Protein AF-A0A382Z316-F1 (afdb_monomer_lite)

Secondary structure (DSSP, 8-state):
---------PPPSEEEEEE-TT--EEEEETTTTEEEEE-TT--EEEEEE-TTS-B-TTSSBTTHHHHTT-

InterPro domains:
  IPR001258 NHL repeat [PF01436] (12-38)
  IPR001258 NHL repeat [PS51125] (10-41)
  IPR011042 Six-bladed beta-propeller, TolB-like [G3DSA:2.120.10.30] (6-65)

Sequence (70 aa):
MSSKLYNSVEVYYPLDVATDSSGNVYVMEYHNNRIKVFNSSGAYLRSFGGYGYGCTSNGRPATWRYARQF

Organism: NCBI:txid408172

Structure (mmCIF, N/CA/C/O backbone):
data_AF-A0A382Z316-F1
#
_entry.id   AF-A0A382Z316-F1
#
loop_
_atom_site.group_PDB
_atom_site.id
_atom_site.type_symbol
_atom_site.label_atom_id
_atom_site.label_alt_id
_atom_site.label_comp_id
_atom_site.label_asym_id
_atom_site.label_entity_id
_atom_site.label_seq_id
_atom_site.pdbx_PDB_ins_code
_atom_site.Cartn_x
_atom_site.Cartn_y
_atom_site.Cartn_z
_atom_s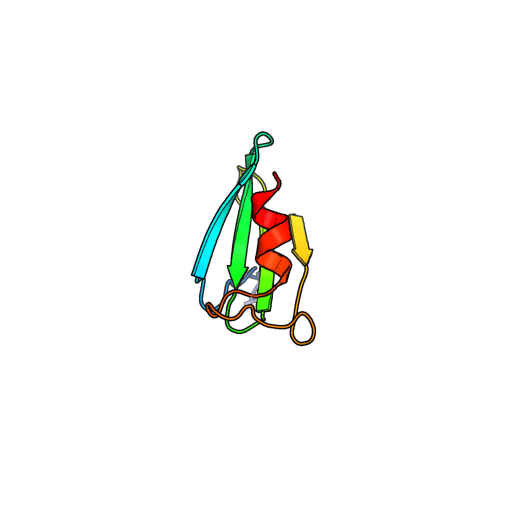ite.occupancy
_atom_site.B_iso_or_equiv
_atom_site.auth_seq_id
_atom_site.auth_comp_id
_atom_site.auth_asym_id
_atom_site.auth_atom_id
_atom_site.pdbx_PDB_model_num
ATOM 1 N N . MET A 1 1 ? 20.250 6.523 25.937 1.00 48.94 1 MET A N 1
ATOM 2 C CA . MET A 1 1 ? 18.808 6.625 25.621 1.00 48.94 1 MET A CA 1
ATOM 3 C C . MET A 1 1 ? 18.519 5.635 24.506 1.00 48.94 1 MET A C 1
ATOM 5 O O . MET A 1 1 ? 19.101 5.766 23.441 1.00 48.94 1 MET A O 1
ATOM 9 N N . SER A 1 2 ? 17.752 4.582 24.791 1.00 45.66 2 SER A N 1
ATOM 10 C CA . SER A 1 2 ? 17.439 3.517 23.829 1.00 45.66 2 SER A CA 1
ATOM 11 C C . SER A 1 2 ? 16.466 4.065 22.783 1.00 45.66 2 SER A C 1
ATOM 13 O O . SER A 1 2 ? 15.313 4.354 23.106 1.00 45.66 2 SER A O 1
ATOM 15 N N . SER A 1 3 ? 16.932 4.275 21.550 1.00 50.28 3 SER A N 1
ATOM 16 C CA . SER A 1 3 ? 16.049 4.550 20.421 1.00 50.28 3 SER A CA 1
ATOM 17 C C . SER A 1 3 ? 15.287 3.263 20.123 1.00 50.28 3 SER A C 1
ATOM 19 O O . SER A 1 3 ? 15.823 2.309 19.564 1.00 50.28 3 SER A O 1
ATOM 21 N N . LYS A 1 4 ? 14.020 3.209 20.542 1.00 52.19 4 LYS A N 1
ATOM 22 C CA . LYS A 1 4 ? 13.086 2.210 20.024 1.00 52.19 4 LYS A CA 1
ATOM 23 C C . LYS A 1 4 ? 13.083 2.370 18.507 1.00 52.19 4 LYS A C 1
ATOM 25 O O . LYS A 1 4 ? 12.594 3.378 18.003 1.00 52.19 4 LYS A O 1
ATOM 30 N N . LEU A 1 5 ? 13.666 1.407 17.799 1.00 54.97 5 LEU A N 1
ATOM 31 C CA . LEU A 1 5 ? 13.514 1.272 16.359 1.00 54.97 5 LEU A CA 1
ATOM 32 C C . LEU A 1 5 ? 12.034 0.966 16.118 1.00 54.97 5 LEU A C 1
ATOM 34 O O . LEU A 1 5 ? 11.610 -0.187 16.173 1.00 54.97 5 LEU A O 1
ATOM 38 N N . TYR A 1 6 ? 11.214 2.002 15.944 1.00 46.12 6 TYR A N 1
ATOM 39 C CA . TYR A 1 6 ? 9.910 1.813 15.332 1.00 46.12 6 TYR A CA 1
ATOM 40 C C . TYR A 1 6 ? 10.207 1.326 13.921 1.00 46.12 6 TYR A C 1
ATOM 42 O O . TYR A 1 6 ? 10.738 2.079 13.112 1.00 46.12 6 TYR A O 1
ATOM 50 N N . ASN A 1 7 ? 9.918 0.055 13.644 1.00 52.31 7 ASN A N 1
ATOM 51 C CA . ASN A 1 7 ? 9.812 -0.430 12.275 1.00 52.31 7 ASN A CA 1
ATOM 52 C C . ASN A 1 7 ? 8.648 0.334 11.627 1.00 52.31 7 ASN A C 1
ATOM 54 O O . ASN A 1 7 ? 7.498 -0.101 11.681 1.00 52.31 7 ASN A O 1
ATOM 58 N N . SER A 1 8 ? 8.931 1.526 11.101 1.00 64.50 8 SER A N 1
ATOM 59 C CA . SER A 1 8 ? 7.988 2.322 10.332 1.00 64.50 8 SER A CA 1
ATOM 60 C C . SER A 1 8 ? 7.662 1.548 9.061 1.00 64.50 8 SER A C 1
ATOM 62 O O . SER A 1 8 ? 8.537 1.106 8.316 1.00 64.50 8 SER A O 1
ATOM 64 N N . VAL A 1 9 ? 6.373 1.350 8.792 1.00 77.31 9 VAL A N 1
ATOM 65 C CA . VAL A 1 9 ? 5.942 0.789 7.511 1.00 77.31 9 VAL A CA 1
ATOM 66 C C . VAL A 1 9 ? 5.956 1.925 6.492 1.00 77.31 9 VAL A C 1
ATOM 68 O O . VAL A 1 9 ? 4.931 2.528 6.199 1.00 77.31 9 VAL A O 1
ATOM 71 N N . GLU A 1 10 ? 7.136 2.238 5.961 1.00 81.56 10 GLU A N 1
ATOM 72 C CA . GLU A 1 10 ? 7.326 3.380 5.055 1.00 81.56 10 GLU A CA 1
ATOM 73 C C . GLU A 1 10 ? 6.766 3.098 3.666 1.00 81.56 10 GLU A C 1
ATOM 75 O O . GLU A 1 10 ? 7.093 2.078 3.063 1.00 81.56 10 GLU A O 1
ATOM 80 N N . VAL A 1 11 ? 5.890 3.968 3.166 1.00 77.06 11 VAL A N 1
ATOM 81 C CA . VAL A 1 11 ? 5.316 3.875 1.818 1.00 77.06 11 VAL A CA 1
ATOM 82 C C . VAL A 1 11 ? 6.101 4.801 0.896 1.00 77.06 11 VAL A C 1
ATOM 84 O O . VAL A 1 11 ? 6.107 6.011 1.110 1.00 77.06 11 VAL A O 1
ATOM 87 N N . TYR A 1 12 ? 6.733 4.254 -0.141 1.00 80.88 12 TYR A N 1
ATOM 88 C CA . TYR A 1 12 ? 7.559 5.048 -1.057 1.00 80.88 12 TYR A CA 1
ATOM 89 C C . TYR A 1 12 ? 6.849 5.316 -2.382 1.00 80.88 12 TYR A C 1
ATOM 91 O O . TYR A 1 12 ? 6.486 4.380 -3.098 1.00 80.88 12 TYR A O 1
ATOM 99 N N . TYR A 1 13 ? 6.718 6.601 -2.731 1.00 82.94 13 TYR A N 1
ATOM 100 C CA . TYR A 1 13 ? 6.079 7.074 -3.965 1.00 82.94 13 TYR A CA 1
ATOM 101 C C . TYR A 1 13 ? 4.692 6.439 -4.186 1.00 82.94 13 TYR A C 1
ATOM 103 O O . TYR A 1 13 ? 4.525 5.630 -5.109 1.00 82.94 13 TYR A O 1
ATOM 111 N N . PRO A 1 14 ? 3.707 6.754 -3.319 1.00 84.50 14 PRO A N 1
ATOM 112 C CA . PRO A 1 14 ? 2.353 6.249 -3.475 1.00 84.50 14 PRO A CA 1
ATOM 113 C C . PRO A 1 14 ? 1.747 6.787 -4.774 1.00 84.50 14 PRO A C 1
ATOM 115 O O . PRO A 1 14 ? 1.738 7.994 -5.005 1.00 84.50 14 PRO A O 1
ATOM 118 N N . LEU A 1 15 ? 1.246 5.892 -5.620 1.00 82.94 15 LEU A N 1
ATOM 119 C CA . LEU A 1 15 ? 0.615 6.267 -6.891 1.00 82.94 15 LEU A CA 1
ATOM 120 C C . LEU A 1 15 ? -0.904 6.162 -6.874 1.00 82.94 15 LEU A C 1
ATOM 122 O O . LEU A 1 15 ? -1.572 6.897 -7.596 1.00 82.94 15 LEU A O 1
ATOM 126 N N . ASP A 1 16 ? -1.443 5.197 -6.135 1.00 83.56 16 ASP A N 1
ATOM 127 C CA . ASP A 1 16 ? -2.880 4.943 -6.087 1.00 83.56 16 ASP A CA 1
ATOM 128 C C . ASP A 1 16 ? -3.247 4.258 -4.767 1.00 83.56 16 ASP A C 1
ATOM 130 O O . ASP A 1 16 ? -2.399 3.634 -4.111 1.00 83.56 16 ASP A O 1
ATOM 134 N N . VAL A 1 17 ? -4.522 4.370 -4.403 1.00 88.81 17 VAL A N 1
ATOM 135 C CA . VAL A 1 17 ? -5.112 3.735 -3.226 1.00 88.81 17 VAL A CA 1
ATOM 136 C C . VAL A 1 17 ? -6.483 3.157 -3.571 1.00 88.81 17 VAL A C 1
ATOM 138 O O . VAL A 1 17 ? -7.248 3.750 -4.327 1.00 88.81 17 VAL A O 1
ATOM 141 N N . ALA A 1 18 ? -6.795 1.984 -3.028 1.00 89.19 18 ALA A N 1
ATOM 142 C CA . ALA A 1 18 ? -8.105 1.350 -3.146 1.00 89.19 18 ALA A CA 1
ATOM 143 C C . ALA A 1 18 ? -8.525 0.734 -1.810 1.0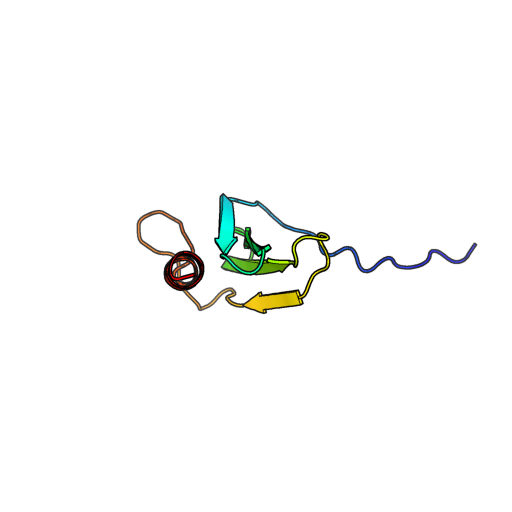0 89.19 18 ALA A C 1
ATOM 145 O O . ALA A 1 18 ? -7.685 0.477 -0.946 1.00 89.19 18 ALA A O 1
ATOM 146 N N . THR A 1 19 ? -9.820 0.485 -1.650 1.00 90.75 19 THR A N 1
ATOM 147 C CA . THR A 1 19 ? -10.387 -0.154 -0.461 1.00 90.75 19 THR A CA 1
ATOM 148 C C . THR A 1 19 ? -11.337 -1.268 -0.859 1.00 90.75 19 THR A C 1
ATOM 150 O O . THR A 1 19 ? -12.069 -1.094 -1.830 1.00 90.75 19 THR A O 1
ATOM 153 N N . ASP A 1 20 ? -11.366 -2.358 -0.093 1.00 88.69 20 ASP A N 1
ATOM 154 C CA . ASP A 1 20 ? -12.358 -3.425 -0.268 1.00 88.69 20 ASP A CA 1
ATOM 155 C C . ASP A 1 20 ? -13.533 -3.303 0.719 1.00 88.69 20 ASP A C 1
ATOM 157 O O . ASP A 1 20 ? -13.507 -2.519 1.672 1.00 88.69 20 ASP A O 1
ATOM 161 N N . SER A 1 21 ? -14.574 -4.110 0.503 1.00 90.50 21 SER A N 1
ATOM 162 C CA . SER A 1 21 ? -15.760 -4.171 1.377 1.00 90.50 21 SER A CA 1
ATOM 163 C C . SER A 1 21 ? -15.475 -4.633 2.814 1.00 90.50 21 SER A C 1
ATOM 165 O O . SER A 1 21 ? -16.292 -4.403 3.704 1.00 90.50 21 SER A O 1
ATOM 167 N N . SER A 1 22 ? -14.316 -5.253 3.064 1.00 91.38 22 SER A N 1
ATOM 168 C CA . SER A 1 22 ? -13.860 -5.647 4.404 1.00 91.38 22 SER A CA 1
ATOM 169 C C . SER A 1 22 ? -13.096 -4.527 5.123 1.00 91.38 22 SER A C 1
ATOM 171 O O . SER A 1 22 ? -12.665 -4.706 6.262 1.00 91.38 22 SER A O 1
ATOM 173 N N . GLY A 1 23 ? -12.928 -3.368 4.479 1.00 90.88 23 GLY A N 1
ATOM 174 C CA . GLY A 1 23 ? -12.218 -2.221 5.032 1.00 90.88 23 GLY A CA 1
ATOM 175 C C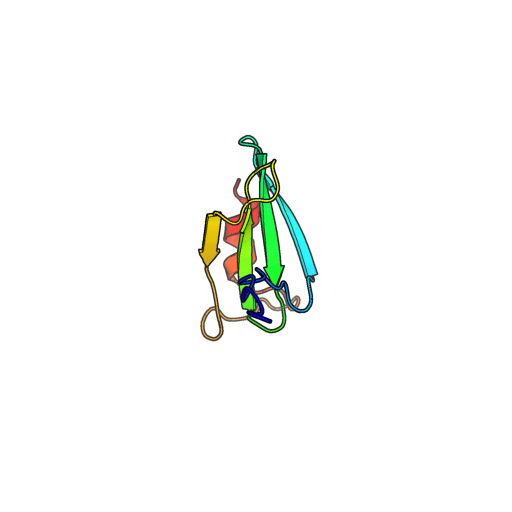 . GLY A 1 23 ? -10.697 -2.336 4.946 1.00 90.88 23 GLY A C 1
ATOM 176 O O . GLY A 1 23 ? -10.003 -1.607 5.657 1.00 90.88 23 GLY A O 1
ATOM 177 N N . ASN A 1 24 ? -10.153 -3.225 4.109 1.00 92.88 24 ASN A N 1
ATOM 178 C CA . ASN A 1 24 ? -8.718 -3.230 3.847 1.00 92.88 24 ASN A CA 1
ATOM 179 C C . ASN A 1 24 ? -8.355 -2.093 2.890 1.00 92.88 24 ASN A C 1
ATOM 181 O O . ASN A 1 24 ? -9.069 -1.830 1.925 1.00 92.88 24 ASN A O 1
ATOM 185 N N . VAL A 1 25 ? -7.214 -1.455 3.134 1.00 92.00 25 VAL A N 1
ATOM 186 C CA . VAL A 1 25 ? -6.664 -0.358 2.335 1.00 92.00 25 VAL A CA 1
ATOM 187 C C . VAL A 1 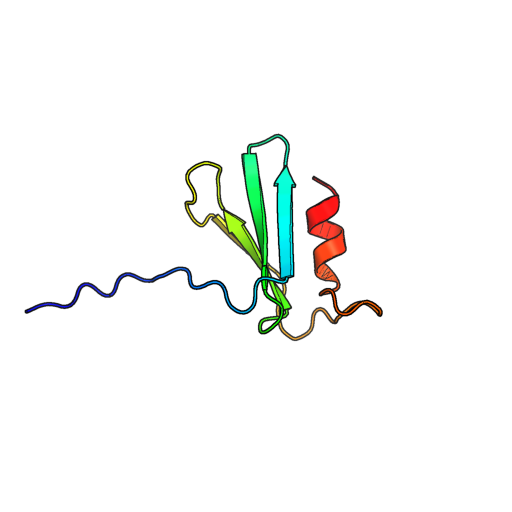25 ? -5.447 -0.861 1.568 1.00 92.00 25 VAL A C 1
ATOM 189 O O . VAL A 1 25 ? -4.477 -1.326 2.162 1.00 92.00 25 VAL A O 1
ATOM 192 N N . TYR A 1 26 ? -5.477 -0.738 0.247 1.00 90.62 26 TYR A N 1
ATOM 193 C CA . TYR A 1 26 ? -4.429 -1.169 -0.671 1.00 90.62 26 TYR A CA 1
ATOM 194 C C . TYR A 1 26 ? -3.707 0.062 -1.207 1.00 90.62 26 TYR A C 1
ATOM 196 O O . TYR A 1 26 ? -4.307 0.860 -1.918 1.00 90.62 26 TYR A O 1
ATOM 204 N N . VAL A 1 27 ? -2.423 0.216 -0.893 1.00 89.62 27 VAL A N 1
ATOM 205 C CA . VAL A 1 27 ? -1.596 1.348 -1.332 1.00 89.62 27 VAL A CA 1
ATOM 206 C C . VAL A 1 27 ? -0.541 0.864 -2.313 1.00 89.62 27 VAL A C 1
ATOM 208 O O . VAL A 1 27 ? 0.202 -0.076 -2.025 1.00 89.62 27 VAL A O 1
ATOM 211 N N . MET A 1 28 ? -0.465 1.513 -3.471 1.00 85.88 28 MET A N 1
ATOM 212 C CA . MET A 1 28 ? 0.466 1.158 -4.535 1.00 85.88 28 MET A CA 1
ATOM 213 C C . MET A 1 28 ? 1.764 1.966 -4.440 1.00 85.88 28 MET A C 1
ATOM 215 O O . MET A 1 28 ? 1.741 3.186 -4.574 1.00 85.88 28 MET A O 1
ATOM 219 N N . GLU A 1 29 ? 2.896 1.284 -4.271 1.00 85.75 29 GLU A N 1
ATOM 220 C CA . GLU A 1 29 ? 4.246 1.857 -4.264 1.00 85.75 29 GLU A CA 1
ATOM 221 C C . GLU A 1 29 ? 4.878 1.749 -5.657 1.00 85.75 29 GLU A C 1
ATOM 223 O O . GLU A 1 29 ? 5.157 0.640 -6.128 1.00 85.75 29 GLU A O 1
ATOM 228 N N . TYR A 1 30 ? 5.159 2.884 -6.305 1.00 74.12 30 TYR A N 1
ATOM 229 C CA . TYR A 1 30 ? 5.822 2.891 -7.616 1.00 74.12 30 TYR A CA 1
ATOM 230 C C . TYR A 1 30 ? 7.254 2.388 -7.537 1.00 74.12 30 TYR A C 1
ATOM 232 O O . TYR A 1 30 ? 7.646 1.467 -8.247 1.00 74.12 30 TYR A O 1
ATOM 240 N N . HIS A 1 31 ? 8.031 2.977 -6.627 1.00 75.06 31 HIS A N 1
ATOM 241 C CA . HIS A 1 31 ? 9.466 2.741 -6.565 1.00 75.06 31 HIS A CA 1
ATOM 242 C C . HIS A 1 31 ? 9.798 1.288 -6.238 1.00 75.06 31 HIS A C 1
ATOM 244 O O . HIS A 1 31 ? 10.829 0.785 -6.651 1.00 75.06 31 HIS A O 1
ATOM 250 N N . ASN A 1 32 ? 8.921 0.595 -5.516 1.00 74.94 32 ASN A N 1
ATOM 251 C CA . ASN A 1 32 ? 9.130 -0.804 -5.163 1.00 74.94 32 ASN A CA 1
ATOM 252 C C . ASN A 1 32 ? 8.268 -1.758 -6.003 1.00 74.94 32 ASN A C 1
ATOM 254 O O . ASN A 1 32 ? 8.331 -2.964 -5.780 1.00 74.94 32 ASN A O 1
ATOM 258 N N . ASN A 1 33 ? 7.471 -1.241 -6.953 1.00 79.81 33 ASN A N 1
ATOM 259 C CA . ASN A 1 33 ? 6.495 -1.994 -7.752 1.00 79.81 33 ASN A CA 1
ATOM 260 C C . ASN A 1 33 ? 5.629 -2.946 -6.908 1.00 79.81 33 ASN A C 1
ATOM 262 O O . ASN A 1 33 ? 5.343 -4.082 -7.298 1.00 79.81 33 ASN A O 1
ATOM 266 N N . ARG A 1 34 ? 5.237 -2.494 -5.716 1.00 84.19 34 ARG A N 1
ATOM 267 C CA . ARG A 1 34 ? 4.614 -3.320 -4.678 1.00 84.19 34 ARG A CA 1
ATOM 268 C C . ARG A 1 34 ? 3.305 -2.699 -4.222 1.00 84.19 34 ARG A C 1
ATOM 270 O O . ARG A 1 34 ? 3.140 -1.487 -4.251 1.00 84.19 34 ARG A O 1
ATOM 277 N N . ILE A 1 35 ? 2.382 -3.532 -3.768 1.00 86.62 35 ILE A N 1
ATOM 278 C CA . ILE A 1 35 ? 1.152 -3.109 -3.108 1.00 86.62 35 ILE A CA 1
ATOM 279 C C . ILE A 1 35 ? 1.266 -3.469 -1.633 1.00 86.62 35 ILE A C 1
ATOM 281 O O . ILE A 1 35 ? 1.589 -4.608 -1.289 1.00 86.62 35 ILE A O 1
ATOM 285 N N . LYS A 1 36 ? 1.008 -2.500 -0.760 1.00 89.44 36 LYS A N 1
ATOM 286 C CA . LYS A 1 36 ? 0.867 -2.711 0.680 1.00 89.44 36 LYS A CA 1
ATOM 287 C C . LYS A 1 36 ? -0.602 -2.742 1.054 1.00 89.44 36 LYS A C 1
ATOM 289 O O . LYS A 1 36 ? -1.380 -1.949 0.539 1.00 89.44 36 LYS A O 1
ATOM 294 N N . VAL A 1 37 ? -0.956 -3.638 1.963 1.00 90.69 37 VAL A N 1
ATOM 295 C CA . VAL A 1 37 ? -2.312 -3.796 2.479 1.00 90.69 37 VAL A CA 1
ATOM 296 C C . VAL A 1 37 ? -2.321 -3.456 3.957 1.00 90.69 37 VAL A C 1
ATOM 298 O O . VAL A 1 37 ? -1.495 -3.963 4.721 1.00 90.69 37 VAL A O 1
ATOM 301 N N . PHE A 1 38 ? -3.279 -2.633 4.346 1.00 92.88 38 PHE A N 1
ATOM 302 C CA . PHE A 1 38 ? -3.547 -2.231 5.716 1.00 92.88 38 PHE A CA 1
ATOM 303 C C . PHE A 1 38 ? -4.992 -2.578 6.070 1.00 92.88 38 PHE A C 1
ATOM 305 O O . PHE A 1 38 ? -5.823 -2.715 5.177 1.00 92.88 38 PHE A O 1
ATOM 312 N N . ASN A 1 39 ? -5.307 -2.718 7.354 1.00 93.31 39 ASN A N 1
ATOM 313 C CA . ASN A 1 39 ? -6.700 -2.764 7.798 1.00 93.31 39 ASN A CA 1
ATOM 314 C C . ASN A 1 39 ? -7.277 -1.344 7.944 1.00 93.31 39 ASN A C 1
ATOM 316 O O . ASN A 1 39 ? -6.561 -0.348 7.821 1.00 93.31 39 ASN A O 1
ATOM 320 N N . SER A 1 40 ? -8.564 -1.255 8.274 1.00 91.75 40 SER A N 1
ATOM 321 C CA . SER A 1 40 ? -9.274 0.014 8.489 1.00 91.75 40 SER A CA 1
ATOM 322 C C 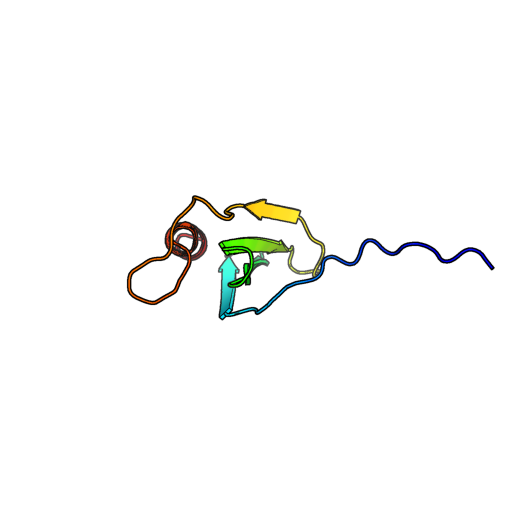. SER A 1 40 ? -8.709 0.858 9.639 1.00 91.75 40 SER A C 1
ATOM 324 O O . SER A 1 40 ? -8.915 2.067 9.674 1.00 91.75 40 SER A O 1
ATOM 326 N N . SER A 1 41 ? -7.962 0.248 10.563 1.00 92.25 41 SER A N 1
ATOM 327 C CA . SER A 1 41 ? -7.241 0.939 11.640 1.00 92.25 41 SER A CA 1
ATOM 328 C C . SER A 1 41 ? -5.839 1.415 11.230 1.00 92.25 41 SER A C 1
ATOM 330 O O . SER A 1 41 ? -5.105 1.931 12.069 1.00 92.25 41 SER A O 1
ATOM 332 N N . GLY A 1 42 ? -5.437 1.221 9.970 1.00 88.12 42 GLY A N 1
ATOM 333 C CA . GLY A 1 42 ? -4.113 1.587 9.459 1.00 88.12 42 GLY A CA 1
ATOM 334 C C . GLY A 1 42 ? -2.992 0.617 9.847 1.00 88.12 42 GLY A C 1
ATOM 335 O O . GLY A 1 42 ? -1.822 0.895 9.581 1.00 88.12 42 GLY A O 1
ATOM 336 N N . ALA A 1 43 ? -3.308 -0.531 10.452 1.00 91.44 43 ALA A N 1
ATOM 337 C CA . ALA A 1 43 ? -2.311 -1.545 10.768 1.00 91.44 43 ALA A CA 1
ATOM 338 C C . ALA A 1 43 ? -1.899 -2.291 9.496 1.00 91.44 43 ALA A C 1
ATOM 340 O O . ALA A 1 43 ? -2.745 -2.757 8.732 1.00 91.44 43 ALA A O 1
ATOM 341 N N . TYR A 1 44 ? -0.591 -2.422 9.278 1.00 90.88 44 TYR A N 1
ATOM 342 C CA . TYR A 1 44 ? -0.051 -3.175 8.151 1.00 90.88 44 TYR A CA 1
ATOM 343 C C . TYR A 1 44 ? -0.398 -4.658 8.275 1.00 90.88 44 TYR A C 1
ATOM 345 O O . TYR A 1 44 ? -0.103 -5.291 9.286 1.00 90.88 44 TYR A O 1
ATOM 353 N N . LEU A 1 45 ? -0.997 -5.205 7.221 1.00 90.94 45 LEU A N 1
ATOM 354 C CA . LEU A 1 45 ? -1.364 -6.613 7.140 1.00 90.94 45 LEU A CA 1
ATOM 355 C C . LEU A 1 45 ? -0.324 -7.400 6.346 1.00 90.94 45 LEU A C 1
ATOM 357 O O . LEU A 1 45 ? 0.200 -8.405 6.819 1.00 90.94 45 LEU A O 1
ATOM 361 N N . ARG A 1 46 ? -0.042 -6.963 5.114 1.00 89.25 46 ARG A N 1
ATOM 362 C CA . ARG A 1 46 ? 0.864 -7.656 4.186 1.00 89.25 46 ARG A CA 1
ATOM 363 C C . ARG A 1 46 ? 1.263 -6.765 3.019 1.00 89.25 46 ARG A C 1
ATOM 365 O O . ARG A 1 46 ? 0.698 -5.696 2.811 1.00 89.25 46 ARG A O 1
ATOM 372 N N . SER A 1 47 ? 2.200 -7.235 2.207 1.00 87.19 47 SER A N 1
ATOM 373 C CA . SER A 1 47 ? 2.506 -6.637 0.912 1.00 87.19 47 SER A CA 1
ATOM 374 C C . SER A 1 47 ? 2.786 -7.712 -0.125 1.00 87.19 47 SER A C 1
ATOM 376 O O . SER A 1 47 ? 3.181 -8.824 0.219 1.00 87.19 47 SER A O 1
ATOM 378 N N . PHE A 1 48 ? 2.537 -7.389 -1.389 1.00 84.50 48 PHE A N 1
ATOM 379 C CA . PHE A 1 48 ? 2.767 -8.287 -2.516 1.00 84.50 48 PHE A CA 1
ATOM 380 C C . PHE A 1 48 ? 3.122 -7.496 -3.776 1.00 84.50 48 PHE A C 1
ATOM 382 O O . PHE A 1 48 ? 2.797 -6.315 -3.901 1.00 84.50 48 PHE A O 1
ATOM 389 N N . GLY A 1 49 ? 3.810 -8.144 -4.714 1.00 79.19 49 GLY A N 1
ATOM 390 C CA . GLY A 1 49 ? 4.490 -7.471 -5.820 1.00 79.19 49 GLY A CA 1
ATOM 391 C C . GLY A 1 49 ? 5.959 -7.187 -5.510 1.00 79.19 49 GLY A C 1
ATOM 392 O O . GLY A 1 49 ? 6.503 -7.682 -4.525 1.00 79.19 49 GLY A O 1
ATOM 393 N N . GLY A 1 50 ? 6.610 -6.417 -6.372 1.00 73.56 50 GLY A N 1
ATOM 394 C CA . GLY A 1 50 ? 8.050 -6.192 -6.340 1.00 73.56 50 GLY A CA 1
ATOM 395 C C . GLY A 1 50 ? 8.636 -5.988 -7.735 1.00 73.56 50 GLY A C 1
ATOM 396 O O . GLY A 1 50 ? 7.981 -6.217 -8.757 1.00 73.56 50 GLY A O 1
ATOM 397 N N . TYR A 1 51 ? 9.909 -5.607 -7.787 1.00 67.31 51 TYR A N 1
ATOM 398 C CA . TYR A 1 51 ? 10.699 -5.709 -9.012 1.00 67.31 51 TYR A CA 1
ATOM 399 C C . TYR A 1 51 ? 10.625 -7.148 -9.556 1.00 67.31 51 TYR A C 1
ATOM 401 O O . TYR A 1 51 ? 10.906 -8.098 -8.833 1.00 67.31 51 TYR A O 1
ATOM 409 N N . GLY A 1 52 ? 10.180 -7.304 -10.807 1.00 60.97 52 GLY A N 1
ATOM 410 C CA . GLY A 1 52 ? 9.918 -8.606 -11.442 1.00 60.97 52 GLY A CA 1
ATOM 411 C C . GLY A 1 52 ? 8.447 -8.865 -11.787 1.00 60.97 52 GLY A C 1
ATOM 412 O O . GLY A 1 52 ? 8.172 -9.663 -12.675 1.00 60.97 52 GLY A O 1
ATOM 413 N N . TYR A 1 53 ? 7.501 -8.136 -11.183 1.00 61.06 53 TYR A N 1
ATOM 414 C CA . TYR A 1 53 ? 6.077 -8.242 -11.538 1.00 61.06 53 TYR A CA 1
ATOM 415 C C . TYR A 1 53 ? 5.664 -7.351 -12.724 1.00 61.06 53 TYR A C 1
ATOM 417 O O . TYR A 1 53 ? 4.507 -7.377 -13.132 1.00 61.06 53 TYR A O 1
ATOM 425 N N . GLY A 1 54 ? 6.605 -6.592 -13.298 1.00 59.03 54 GLY A N 1
ATOM 426 C CA . GLY A 1 54 ? 6.391 -5.721 -14.456 1.00 59.03 54 GLY A CA 1
ATOM 427 C C . GLY A 1 54 ? 5.496 -4.506 -14.179 1.00 59.03 54 GLY A C 1
ATOM 428 O O . GLY A 1 54 ? 4.719 -4.464 -13.223 1.00 59.03 54 GLY A O 1
ATOM 429 N N . CYS A 1 55 ? 5.594 -3.498 -15.043 1.00 59.50 55 CYS A N 1
ATOM 430 C CA . CYS A 1 55 ? 4.645 -2.394 -15.121 1.00 59.50 55 CYS A CA 1
ATOM 431 C C . CYS A 1 55 ? 3.759 -2.570 -16.362 1.00 59.50 55 CYS A C 1
ATOM 433 O O . CYS A 1 55 ? 4.199 -3.004 -17.423 1.00 59.50 55 CYS A O 1
ATOM 435 N N . THR A 1 56 ? 2.474 -2.271 -16.219 1.00 67.44 56 THR A N 1
ATOM 436 C CA . THR A 1 56 ? 1.555 -2.078 -17.342 1.00 67.44 56 THR A CA 1
ATOM 437 C C . THR A 1 56 ? 1.997 -0.876 -18.180 1.00 67.44 56 THR A C 1
ATOM 439 O O . THR A 1 56 ? 2.703 0.005 -17.687 1.00 67.44 56 THR A O 1
ATOM 442 N N . SER A 1 57 ? 1.510 -0.789 -19.422 1.00 64.94 57 SER A N 1
ATOM 443 C CA . SER A 1 57 ? 1.772 0.324 -20.353 1.00 64.94 57 SER A CA 1
ATOM 444 C C . SER A 1 57 ? 1.496 1.717 -19.774 1.00 64.94 57 SER A C 1
ATOM 446 O O . SER A 1 57 ? 2.050 2.701 -20.245 1.00 64.94 57 SER A O 1
ATOM 448 N N . ASN A 1 58 ? 0.657 1.802 -18.740 1.00 67.50 58 ASN A N 1
ATOM 449 C CA . ASN A 1 58 ? 0.236 3.055 -18.116 1.00 67.50 58 ASN A CA 1
ATOM 450 C C . ASN A 1 58 ? 1.063 3.384 -16.857 1.00 67.50 58 ASN A C 1
ATOM 452 O O . ASN A 1 58 ? 0.609 4.141 -16.004 1.00 67.50 58 ASN A O 1
ATOM 456 N N . GLY A 1 59 ? 2.228 2.750 -16.681 1.00 63.22 59 GLY A N 1
ATOM 457 C CA . GLY A 1 59 ? 3.134 2.984 -15.550 1.00 63.22 59 GLY A CA 1
ATOM 458 C C . GLY A 1 59 ? 2.685 2.369 -14.220 1.00 63.22 59 GLY A C 1
ATOM 459 O O . GLY A 1 59 ? 3.361 2.534 -13.209 1.00 63.22 59 GLY A O 1
ATOM 460 N N . ARG A 1 60 ? 1.563 1.636 -14.188 1.00 68.88 60 ARG A N 1
ATOM 461 C CA . ARG A 1 60 ? 1.092 0.943 -12.976 1.00 68.88 60 ARG A CA 1
ATOM 462 C C . ARG A 1 60 ? 1.738 -0.434 -12.869 1.00 68.88 60 ARG A C 1
ATOM 464 O O . ARG A 1 60 ? 1.718 -1.125 -13.885 1.00 68.88 60 ARG A O 1
ATOM 471 N N . PRO A 1 61 ? 2.234 -0.896 -11.710 1.00 66.19 61 PRO A N 1
ATOM 472 C CA . PRO A 1 61 ? 2.650 -2.285 -11.534 1.00 66.19 61 PRO A CA 1
ATOM 473 C C . PRO A 1 61 ? 1.536 -3.244 -11.981 1.00 66.19 61 PRO A C 1
ATOM 475 O O . PRO A 1 61 ? 0.355 -3.004 -11.717 1.00 66.19 61 PRO A O 1
ATOM 478 N N . ALA A 1 62 ? 1.889 -4.331 -12.674 1.00 67.50 62 ALA A N 1
ATOM 479 C CA . ALA A 1 62 ? 0.908 -5.293 -13.195 1.00 67.50 62 ALA A CA 1
ATOM 480 C C . ALA A 1 62 ? 0.066 -5.934 -12.078 1.00 67.50 62 ALA A C 1
ATOM 482 O O . A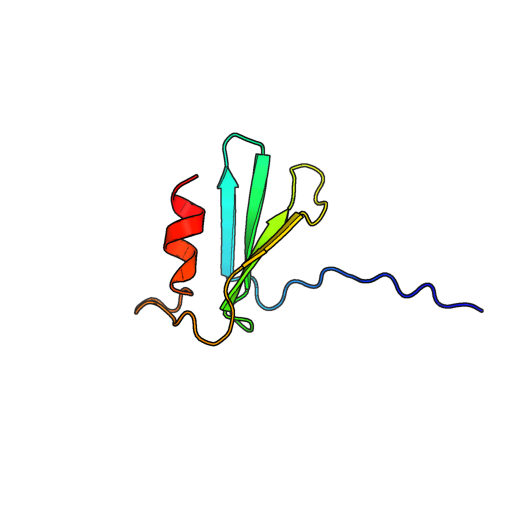LA A 1 62 ? -1.072 -6.351 -12.302 1.00 67.50 62 ALA A O 1
ATOM 483 N N . THR A 1 63 ? 0.588 -5.921 -10.848 1.00 66.19 63 THR A N 1
ATOM 484 C CA . THR A 1 63 ? -0.112 -6.344 -9.632 1.00 66.19 63 THR A CA 1
ATOM 485 C C . THR A 1 63 ? -1.344 -5.497 -9.304 1.00 66.19 63 THR A C 1
ATOM 487 O O . THR A 1 63 ? -2.236 -5.975 -8.609 1.00 66.19 63 THR A O 1
ATOM 490 N N . TRP A 1 64 ? -1.470 -4.279 -9.841 1.00 71.00 64 TRP A N 1
ATOM 491 C CA . TRP A 1 64 ? -2.612 -3.397 -9.579 1.00 71.00 64 TRP A CA 1
ATOM 492 C C . TRP A 1 64 ? -3.945 -3.939 -10.103 1.00 71.00 64 TRP A C 1
ATOM 494 O O . TRP A 1 64 ? -4.997 -3.664 -9.525 1.00 71.00 64 TRP A O 1
ATOM 504 N N . ARG A 1 65 ? -3.923 -4.781 -11.147 1.00 65.06 65 ARG A N 1
ATOM 505 C CA . ARG A 1 65 ? -5.132 -5.499 -11.580 1.00 65.06 65 ARG A CA 1
ATOM 506 C C . ARG A 1 65 ? -5.715 -6.374 -10.473 1.00 65.06 65 ARG A C 1
ATOM 508 O O . ARG A 1 65 ? -6.921 -6.569 -10.466 1.00 65.06 65 ARG A O 1
ATOM 515 N N . TYR A 1 66 ? -4.901 -6.886 -9.551 1.00 63.12 66 TYR A N 1
ATOM 516 C CA . TYR A 1 66 ? -5.387 -7.696 -8.434 1.00 63.12 66 TYR A CA 1
ATOM 517 C C . TYR A 1 66 ? -6.044 -6.840 -7.354 1.00 63.12 66 TYR A C 1
ATOM 519 O O . TYR A 1 66 ? -7.072 -7.234 -6.827 1.00 63.12 66 TYR A O 1
ATOM 527 N N . ALA A 1 67 ? -5.523 -5.641 -7.076 1.00 61.03 67 ALA A N 1
ATOM 528 C CA . ALA A 1 67 ? -6.091 -4.761 -6.052 1.00 61.03 67 ALA A CA 1
ATOM 529 C C . ALA A 1 67 ? -7.461 -4.163 -6.424 1.00 61.03 67 ALA A C 1
ATOM 531 O O . ALA A 1 67 ? -8.199 -3.767 -5.534 1.00 61.03 67 ALA A O 1
ATOM 532 N N . ARG A 1 68 ? -7.821 -4.109 -7.715 1.00 63.12 68 ARG A N 1
ATOM 533 C CA . ARG A 1 68 ? -9.143 -3.632 -8.176 1.00 63.12 68 ARG A CA 1
ATOM 534 C C . ARG A 1 68 ? -10.209 -4.722 -8.316 1.00 63.12 68 ARG A C 1
ATOM 536 O O . ARG A 1 68 ? -11.277 -4.446 -8.850 1.00 63.12 68 ARG A O 1
ATOM 543 N N . GLN A 1 69 ? -9.905 -5.951 -7.915 1.00 62.94 69 GLN A N 1
ATOM 544 C CA . GLN A 1 69 ? -10.860 -7.063 -7.951 1.00 62.94 69 GLN A CA 1
ATOM 545 C C . GLN A 1 69 ? -11.586 -7.270 -6.609 1.00 62.94 69 GLN A C 1
ATOM 547 O O . GLN A 1 69 ? -12.333 -8.237 -6.486 1.00 62.94 69 GLN A O 1
ATOM 552 N N . PHE A 1 70 ? -11.367 -6.389 -5.627 1.00 54.47 70 PHE A N 1
ATOM 553 C CA . PHE A 1 70 ? -11.920 -6.474 -4.272 1.00 54.47 70 PHE A CA 1
ATOM 554 C C . PHE A 1 70 ? -12.853 -5.304 -3.955 1.00 54.47 70 PHE A C 1
ATOM 556 O O . PHE A 1 70 ? -12.635 -4.218 -4.541 1.00 54.47 70 PHE A O 1
#

Foldseek 3Di:
DDPPPPPDPDAACWDDWDADPQQKIWTQHLVFLKIWIAHNVRHTDDMDGGPPQDADPVSHRPCVVVVVVD

Radius of gyration: 13.38 Å; chains: 1; bounding box: 35×16×46 Å

pLDDT: mean 75.9, std 14.03, range [45.66, 93.31]